Protein AF-A0A2U1RKJ4-F1 (afdb_monomer_lite)

pLDDT: mean 71.7, std 20.96, range [31.48, 95.88]

Radius of gyration: 38.03 Å; chains: 1; bounding box: 67×65×112 Å

Structure (mmCIF, N/CA/C/O backbone):
data_AF-A0A2U1RKJ4-F1
#
_entry.id   AF-A0A2U1RKJ4-F1
#
loop_
_atom_site.group_PDB
_atom_site.id
_atom_site.type_symbol
_atom_site.label_atom_id
_atom_site.label_alt_id
_atom_site.label_comp_id
_atom_site.label_asym_id
_atom_site.label_entity_id
_atom_site.label_seq_id
_atom_site.pdbx_PDB_ins_code
_atom_site.Cartn_x
_atom_site.Cartn_y
_atom_site.Cartn_z
_atom_site.occupancy
_atom_site.B_iso_or_equiv
_atom_site.auth_seq_id
_atom_site.auth_comp_id
_atom_site.auth_asym_id
_atom_site.auth_atom_id
_atom_site.pdbx_PDB_model_num
ATOM 1 N N . MET A 1 1 ? 23.157 59.232 -45.411 1.00 38.47 1 MET A N 1
ATOM 2 C CA . MET A 1 1 ? 24.231 58.424 -44.789 1.00 38.47 1 MET A CA 1
ATOM 3 C C . MET A 1 1 ? 23.703 57.019 -44.532 1.00 38.47 1 MET A C 1
ATOM 5 O O . MET A 1 1 ? 22.522 56.862 -44.267 1.00 38.47 1 MET A O 1
ATOM 9 N N . ILE A 1 2 ? 24.560 56.026 -44.758 1.00 41.41 2 ILE A N 1
ATOM 10 C CA . ILE A 1 2 ? 24.260 54.633 -45.122 1.00 41.41 2 ILE A CA 1
ATOM 11 C C . ILE A 1 2 ? 23.721 53.807 -43.943 1.00 41.41 2 ILE A C 1
ATOM 13 O O . ILE A 1 2 ? 24.362 53.761 -42.899 1.00 41.41 2 ILE A O 1
ATOM 17 N N . ALA A 1 3 ? 22.654 53.034 -44.163 1.00 39.47 3 ALA A N 1
ATOM 18 C CA . ALA A 1 3 ? 22.400 51.805 -43.410 1.00 39.47 3 ALA A CA 1
ATOM 19 C C . ALA A 1 3 ? 22.350 50.623 -44.389 1.00 39.47 3 ALA A C 1
ATOM 21 O O . ALA A 1 3 ? 21.507 50.553 -45.280 1.00 39.47 3 ALA A O 1
ATOM 22 N N . LYS A 1 4 ? 23.329 49.725 -44.251 1.00 48.44 4 LYS A N 1
ATOM 23 C CA . LYS A 1 4 ? 23.480 48.495 -45.031 1.00 48.44 4 LYS A CA 1
ATOM 24 C C . LYS A 1 4 ? 22.444 47.476 -44.558 1.00 48.44 4 LYS A C 1
ATOM 26 O O . LYS A 1 4 ? 22.516 47.045 -43.412 1.00 48.44 4 LYS A O 1
ATOM 31 N N . ILE A 1 5 ? 21.567 47.017 -45.447 1.00 46.31 5 ILE A N 1
ATOM 32 C CA . ILE A 1 5 ? 20.806 45.780 -45.242 1.00 46.31 5 ILE A CA 1
ATOM 33 C C . ILE A 1 5 ? 21.342 44.769 -46.253 1.00 46.31 5 ILE A C 1
ATOM 35 O O . ILE A 1 5 ? 21.143 44.904 -47.458 1.00 46.31 5 ILE A O 1
ATOM 39 N N . LYS A 1 6 ? 22.087 43.774 -45.764 1.00 44.78 6 LYS A N 1
ATOM 40 C CA . LYS A 1 6 ? 22.470 42.604 -46.557 1.00 44.78 6 LYS A CA 1
ATOM 41 C C . LYS A 1 6 ? 21.238 41.712 -46.699 1.00 44.78 6 LYS A C 1
ATOM 43 O O . LYS A 1 6 ? 20.969 40.897 -45.825 1.00 44.78 6 LYS A O 1
ATOM 48 N N . ILE A 1 7 ? 20.505 41.876 -47.794 1.00 46.94 7 ILE A N 1
ATOM 49 C CA . ILE A 1 7 ? 19.530 40.889 -48.259 1.00 46.94 7 ILE A CA 1
ATOM 50 C C . ILE A 1 7 ? 20.279 39.993 -49.240 1.00 46.94 7 ILE A C 1
ATOM 52 O O . ILE A 1 7 ? 20.480 40.353 -50.396 1.00 46.94 7 ILE A O 1
ATOM 56 N N . ALA A 1 8 ? 20.750 38.844 -48.767 1.00 38.31 8 ALA A N 1
ATOM 57 C CA . ALA A 1 8 ? 21.156 37.764 -49.655 1.00 38.31 8 ALA A CA 1
ATOM 58 C C . ALA A 1 8 ? 19.882 37.018 -50.088 1.00 38.31 8 ALA A C 1
ATOM 60 O O . ALA A 1 8 ? 19.481 36.046 -49.453 1.00 38.31 8 ALA A O 1
ATOM 61 N N . GLY A 1 9 ? 19.202 37.535 -51.119 1.00 40.28 9 GLY A N 1
ATOM 62 C CA . GLY A 1 9 ? 18.192 36.784 -51.878 1.00 40.28 9 GLY A CA 1
ATOM 63 C C . GLY A 1 9 ? 18.892 35.690 -52.691 1.00 40.28 9 GLY A C 1
ATOM 64 O O . GLY A 1 9 ? 19.972 35.929 -53.225 1.00 40.28 9 GLY A O 1
ATOM 65 N N . LEU A 1 10 ? 18.429 34.433 -52.627 1.00 36.62 10 LEU A N 1
ATOM 66 C CA . LEU A 1 10 ? 17.574 33.798 -53.656 1.00 36.62 10 LEU A CA 1
ATOM 67 C C . LEU A 1 10 ? 18.005 34.208 -55.076 1.00 36.62 10 LEU A C 1
ATOM 69 O O . LEU A 1 10 ? 17.948 35.384 -55.400 1.00 36.62 10 LEU A O 1
ATOM 73 N N . THR A 1 11 ? 18.446 33.361 -56.002 1.00 38.78 11 THR A N 1
ATOM 74 C CA . THR A 1 11 ? 18.125 31.974 -56.395 1.00 38.78 11 THR A CA 1
ATOM 75 C C . THR A 1 11 ? 19.155 31.640 -57.492 1.00 38.78 11 THR A C 1
ATOM 77 O O . THR A 1 11 ? 19.583 32.534 -58.217 1.00 38.78 11 THR A O 1
ATOM 80 N N . THR A 1 12 ? 19.648 30.422 -57.704 1.00 38.72 12 THR A N 1
ATOM 81 C CA . THR A 1 12 ? 19.038 29.403 -58.578 1.00 38.72 12 THR A CA 1
ATOM 82 C C . THR A 1 12 ? 20.099 28.305 -58.728 1.00 38.72 12 THR A C 1
ATOM 84 O O . THR A 1 12 ? 21.194 28.601 -59.200 1.00 38.72 12 THR A O 1
ATOM 87 N N . VAL A 1 13 ? 19.810 27.053 -58.376 1.00 41.09 13 VAL A N 1
ATOM 88 C CA . VAL A 1 13 ? 20.492 25.914 -59.011 1.00 41.09 13 VAL A CA 1
ATOM 89 C C . VAL A 1 13 ? 19.408 25.033 -59.595 1.00 41.09 13 VAL A C 1
ATOM 91 O O . VAL A 1 13 ? 18.458 24.644 -58.918 1.00 41.09 13 VAL A O 1
ATOM 94 N N . ALA A 1 14 ? 19.533 24.861 -60.903 1.00 43.06 14 ALA A N 1
ATOM 95 C CA . ALA A 1 14 ? 18.568 24.280 -61.801 1.00 43.06 14 ALA A CA 1
ATOM 96 C C . ALA A 1 14 ? 18.236 22.823 -61.458 1.00 43.06 14 ALA A C 1
ATOM 98 O O . ALA A 1 14 ? 19.103 22.008 -61.146 1.00 43.06 14 ALA A O 1
ATOM 99 N N . PHE A 1 15 ? 16.946 22.531 -61.604 1.00 37.72 15 PHE A N 1
ATOM 100 C CA . PHE A 1 15 ? 16.391 21.218 -61.891 1.00 37.72 15 PHE A CA 1
ATOM 101 C C . PHE A 1 15 ? 17.216 20.498 -62.969 1.00 37.72 15 PHE A C 1
ATOM 103 O O . PHE A 1 15 ? 17.341 20.997 -64.086 1.00 37.72 15 PHE A O 1
ATOM 110 N N . VAL A 1 16 ? 17.671 19.283 -62.674 1.00 41.78 16 VAL A N 1
ATOM 111 C CA . VAL A 1 16 ? 17.856 18.255 -63.700 1.00 41.78 16 VAL A CA 1
ATOM 112 C C . VAL A 1 16 ? 16.916 17.115 -63.341 1.00 41.78 16 VAL A C 1
ATOM 114 O O . VAL A 1 16 ? 17.120 16.394 -62.366 1.00 41.78 16 VAL A O 1
ATOM 117 N N . LEU A 1 17 ? 15.832 17.025 -64.116 1.00 41.62 17 LEU A N 1
ATOM 118 C CA . LEU A 1 17 ? 14.910 15.900 -64.125 1.00 41.62 17 LEU A CA 1
ATOM 119 C C . LEU A 1 17 ? 15.661 14.644 -64.582 1.00 41.62 17 LEU A C 1
ATOM 121 O O . LEU A 1 17 ? 15.980 14.499 -65.758 1.00 41.62 17 LEU A O 1
ATOM 125 N N . GLY A 1 18 ? 15.869 13.718 -63.654 1.00 32.41 18 GLY A N 1
ATOM 126 C CA . GLY A 1 18 ? 15.987 12.291 -63.927 1.00 32.41 18 GLY A CA 1
ATOM 127 C C . GLY A 1 18 ? 14.845 11.597 -63.194 1.00 32.41 18 GLY A C 1
ATOM 128 O O . GLY A 1 18 ? 14.731 11.716 -61.978 1.00 32.41 18 GLY A O 1
ATOM 129 N N . LEU A 1 19 ? 13.947 10.974 -63.955 1.00 42.22 19 LEU A N 1
ATOM 130 C CA . LEU A 1 19 ? 12.710 10.343 -63.504 1.00 42.22 19 LEU A CA 1
ATOM 131 C C . LEU A 1 19 ? 12.913 9.376 -62.325 1.00 42.22 19 LEU A C 1
ATOM 133 O O . LEU A 1 19 ? 13.759 8.489 -62.393 1.00 42.22 19 LEU A O 1
ATOM 137 N N . GLY A 1 20 ? 12.039 9.473 -61.317 1.00 33.97 20 GLY A N 1
ATOM 138 C CA . GLY A 1 20 ? 11.824 8.398 -60.344 1.00 33.97 20 GLY A CA 1
ATOM 139 C C . GLY A 1 20 ? 11.364 8.877 -58.967 1.00 33.97 20 GLY A C 1
ATOM 140 O O . GLY A 1 20 ? 12.185 9.094 -58.091 1.00 33.97 20 GLY A O 1
ATOM 141 N N . ALA A 1 21 ? 10.048 9.031 -58.792 1.00 38.97 21 ALA A N 1
ATOM 142 C CA . ALA A 1 21 ? 9.313 8.963 -57.520 1.00 38.97 21 ALA A CA 1
ATOM 143 C C . ALA A 1 21 ? 9.973 9.584 -56.264 1.00 38.97 21 ALA A C 1
ATOM 145 O O . ALA A 1 21 ? 10.485 8.886 -55.394 1.00 38.97 21 ALA A O 1
ATOM 146 N N . ASN A 1 22 ? 9.846 10.903 -56.105 1.00 40.66 22 ASN A N 1
ATOM 147 C CA . ASN A 1 22 ? 10.145 11.591 -54.848 1.00 40.66 22 ASN A CA 1
ATOM 148 C C . ASN A 1 22 ? 8.861 11.686 -54.000 1.00 40.66 22 ASN A C 1
ATOM 150 O O . ASN A 1 22 ? 8.218 12.732 -53.922 1.00 40.66 22 ASN A O 1
ATOM 154 N N . ALA A 1 23 ? 8.442 10.561 -53.416 1.00 39.56 23 ALA A N 1
ATOM 155 C CA . ALA A 1 23 ? 7.593 10.595 -52.233 1.00 39.56 23 ALA A CA 1
ATOM 156 C C . ALA A 1 23 ? 8.533 10.769 -51.043 1.00 39.56 23 ALA A C 1
ATOM 158 O O . ALA A 1 23 ? 9.446 9.968 -50.856 1.00 39.56 23 ALA A O 1
ATOM 159 N N . ALA A 1 24 ? 8.329 11.853 -50.298 1.00 40.88 24 ALA A N 1
ATOM 160 C CA . ALA A 1 24 ? 9.048 12.196 -49.086 1.00 40.88 24 ALA A CA 1
ATOM 161 C C . ALA A 1 24 ? 9.357 10.944 -48.258 1.00 40.88 24 ALA A C 1
ATOM 163 O O . ALA A 1 24 ? 8.460 10.372 -47.643 1.00 40.88 24 ALA A O 1
ATOM 164 N N . ASN A 1 25 ? 10.624 10.532 -48.253 1.00 41.94 25 ASN A N 1
ATOM 165 C CA . ASN A 1 25 ? 11.109 9.554 -47.302 1.00 41.94 25 ASN A CA 1
ATOM 166 C C . ASN A 1 25 ? 11.332 10.326 -45.996 1.00 41.94 25 ASN A C 1
ATOM 168 O O . ASN A 1 25 ? 12.254 11.144 -45.920 1.00 41.94 25 ASN A O 1
ATOM 172 N N . PRO A 1 26 ? 10.476 10.167 -44.977 1.00 46.53 26 PRO A N 1
ATOM 173 C CA . PRO A 1 26 ? 10.786 10.699 -43.662 1.00 46.53 26 PRO A CA 1
ATOM 174 C C . PRO A 1 26 ? 12.101 10.069 -43.164 1.00 46.53 26 PRO A C 1
ATOM 176 O O . PRO A 1 26 ? 12.446 8.959 -43.576 1.00 46.53 26 PRO A O 1
ATOM 179 N N . PRO A 1 27 ? 12.843 10.734 -42.262 1.00 47.59 27 PRO A N 1
ATOM 180 C CA . PRO A 1 27 ? 14.187 10.324 -41.826 1.00 47.59 27 PRO A CA 1
ATOM 181 C C . PRO A 1 27 ? 14.265 8.963 -41.096 1.00 47.59 27 PRO A C 1
ATOM 183 O O . PRO A 1 27 ? 15.284 8.646 -40.492 1.00 47.59 27 PRO A O 1
ATOM 186 N N . TRP A 1 28 ? 13.203 8.155 -41.129 1.00 49.44 28 TRP A N 1
ATOM 187 C CA . TRP A 1 28 ? 13.133 6.797 -40.600 1.00 49.44 28 TRP A CA 1
ATOM 188 C C . TRP A 1 28 ? 13.196 5.701 -41.673 1.00 49.44 28 TRP A C 1
ATOM 190 O O . TRP A 1 28 ? 13.077 4.531 -41.322 1.00 49.44 28 TRP A O 1
ATOM 200 N N . ALA A 1 29 ? 13.397 6.037 -42.952 1.00 35.56 29 ALA A N 1
ATOM 201 C CA . ALA A 1 29 ? 13.617 5.046 -44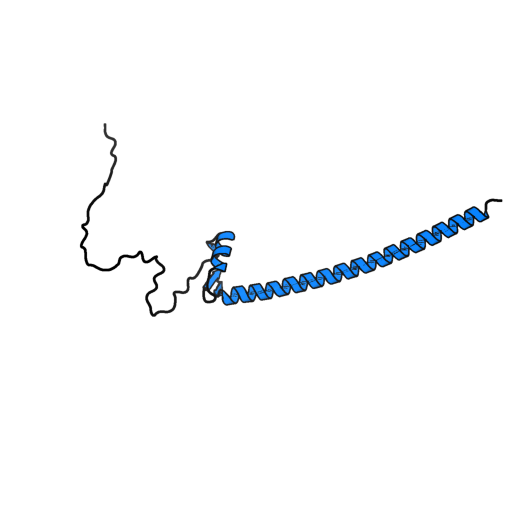.005 1.00 35.56 29 ALA A CA 1
ATOM 202 C C . ALA A 1 29 ? 14.980 4.351 -43.828 1.00 35.56 29 ALA A C 1
ATOM 204 O O . ALA A 1 29 ? 16.021 4.801 -44.302 1.00 35.56 29 ALA A O 1
ATOM 205 N N . VAL A 1 30 ? 14.942 3.267 -43.060 1.00 46.88 30 VAL A N 1
ATOM 206 C CA . VAL A 1 30 ? 16.031 2.337 -42.771 1.00 46.88 30 VAL A CA 1
ATOM 207 C C . VAL A 1 30 ? 16.443 1.598 -44.041 1.00 46.88 30 VAL A C 1
ATOM 209 O O . VAL A 1 30 ? 15.620 0.946 -44.680 1.00 46.88 30 VAL A O 1
ATOM 212 N N . ALA A 1 31 ? 17.732 1.673 -44.368 1.00 40.41 31 ALA A N 1
ATOM 213 C CA . ALA A 1 31 ? 18.376 0.723 -45.259 1.00 40.41 31 ALA A CA 1
ATOM 214 C C . ALA A 1 31 ? 18.259 -0.690 -44.662 1.00 40.41 31 ALA A C 1
ATOM 216 O O . ALA A 1 31 ? 18.514 -0.901 -43.473 1.00 40.41 31 ALA A O 1
ATOM 217 N N . GLU A 1 32 ? 17.844 -1.638 -45.497 1.00 43.31 32 GLU A N 1
ATOM 218 C CA . GLU A 1 32 ? 17.854 -3.065 -45.199 1.00 43.31 32 GLU A CA 1
ATOM 219 C C . GLU A 1 32 ? 19.267 -3.531 -44.816 1.00 43.31 32 GLU A C 1
ATOM 221 O O . GLU A 1 32 ? 20.251 -3.171 -45.459 1.00 43.31 32 GLU A O 1
ATOM 226 N N . GLY A 1 33 ? 19.356 -4.371 -43.781 1.00 37.91 33 GLY A N 1
ATOM 227 C CA . GLY A 1 33 ? 20.563 -5.145 -43.480 1.00 37.91 33 GLY A CA 1
ATOM 228 C C . GLY A 1 33 ? 21.598 -4.438 -42.604 1.00 37.91 33 GLY A C 1
ATOM 229 O O . GLY A 1 33 ? 22.676 -4.076 -43.058 1.00 37.91 33 GLY A O 1
ATOM 230 N N . GLY A 1 34 ? 21.320 -4.322 -41.306 1.00 31.48 34 GLY A N 1
ATOM 231 C CA . GLY A 1 34 ? 22.332 -3.934 -40.325 1.00 31.48 34 GLY A CA 1
ATOM 232 C C . GLY A 1 34 ? 21.696 -3.497 -39.019 1.00 31.48 34 GLY A C 1
ATOM 233 O O . GLY A 1 34 ? 21.118 -2.422 -38.961 1.00 31.48 34 GLY A O 1
ATOM 234 N N . VAL A 1 35 ? 21.76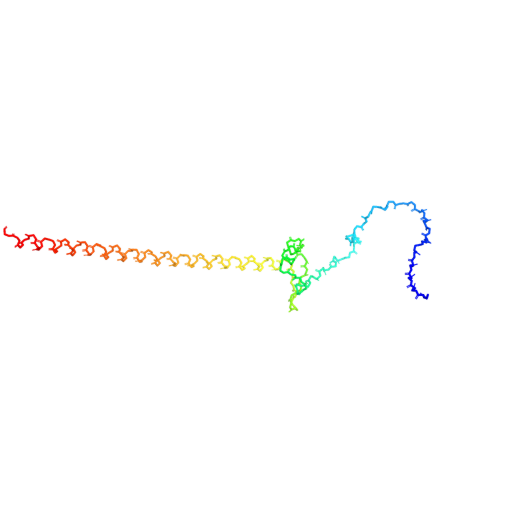1 -4.374 -38.012 1.00 38.50 35 VAL A N 1
ATOM 235 C CA . VAL A 1 35 ? 21.507 -4.153 -36.575 1.00 38.50 35 VAL A CA 1
ATOM 236 C C . VAL A 1 35 ? 20.913 -2.774 -36.269 1.00 38.50 35 VAL A C 1
ATOM 238 O O . VAL A 1 35 ? 21.651 -1.793 -36.195 1.00 38.50 35 VAL A O 1
ATOM 241 N N . ALA A 1 36 ? 19.582 -2.712 -36.122 1.00 41.47 36 ALA A N 1
ATOM 242 C CA . ALA A 1 36 ? 18.843 -1.491 -35.812 1.00 41.47 36 ALA A CA 1
ATOM 243 C C . ALA A 1 36 ? 19.615 -0.681 -34.769 1.00 41.47 36 ALA A C 1
ATOM 245 O O . ALA A 1 36 ? 19.777 -1.142 -33.636 1.00 41.47 36 ALA A O 1
ATOM 246 N N . ALA A 1 37 ? 20.150 0.470 -35.190 1.00 42.56 37 ALA A N 1
ATOM 247 C CA . ALA A 1 37 ? 20.952 1.339 -34.349 1.00 42.56 37 ALA A CA 1
ATOM 248 C C . ALA A 1 37 ? 20.212 1.509 -33.025 1.00 42.56 37 ALA A C 1
ATOM 250 O O . ALA A 1 37 ? 19.104 2.049 -33.005 1.00 42.56 37 ALA A O 1
ATOM 251 N N . ALA A 1 38 ? 20.782 0.963 -31.947 1.00 51.09 38 ALA A N 1
ATOM 252 C CA . ALA A 1 38 ? 20.201 1.050 -30.622 1.00 51.09 38 ALA A CA 1
ATOM 253 C C . ALA A 1 38 ? 20.001 2.538 -30.334 1.00 51.09 38 ALA A C 1
ATOM 255 O O . ALA A 1 38 ? 20.967 3.267 -30.114 1.00 51.09 38 ALA A O 1
ATOM 256 N N . GLN A 1 39 ? 18.759 3.014 -30.436 1.00 58.38 39 GLN A N 1
ATOM 257 C CA . GLN A 1 39 ? 18.429 4.400 -30.145 1.00 58.38 39 GLN A CA 1
ATOM 258 C C . GLN A 1 39 ? 18.599 4.567 -28.640 1.00 58.38 39 GLN A C 1
ATOM 260 O O . GLN A 1 39 ? 17.681 4.290 -27.874 1.00 58.38 39 GLN A O 1
ATOM 265 N N . VAL A 1 40 ? 19.810 4.942 -28.220 1.00 62.12 40 VAL A N 1
ATOM 266 C CA . VAL A 1 40 ? 20.131 5.183 -26.817 1.00 62.12 40 VAL A CA 1
ATOM 267 C C . VAL A 1 40 ? 19.457 6.485 -26.414 1.00 62.12 40 VAL A C 1
ATOM 269 O O . VAL A 1 40 ? 19.962 7.579 -26.671 1.00 62.12 40 VAL A O 1
ATOM 272 N N . LEU A 1 41 ? 18.282 6.367 -25.801 1.00 68.19 41 LEU A N 1
ATOM 273 C CA . LEU A 1 41 ? 17.565 7.517 -25.271 1.00 68.19 41 LEU A CA 1
ATOM 274 C C . LEU A 1 41 ? 18.226 7.933 -23.948 1.00 68.19 41 LEU A C 1
ATOM 276 O O . LEU A 1 41 ? 18.239 7.157 -22.991 1.00 68.19 41 LEU A O 1
ATOM 280 N N . LYS A 1 42 ? 18.774 9.154 -23.883 1.00 71.94 42 LYS A N 1
ATOM 281 C CA . LYS A 1 42 ? 19.324 9.724 -22.643 1.00 71.94 42 LYS A CA 1
ATOM 282 C C . LYS A 1 42 ? 18.193 10.308 -21.806 1.00 71.94 42 LYS A C 1
ATOM 284 O O . LYS A 1 42 ? 17.688 11.391 -22.103 1.00 71.94 42 LYS A O 1
ATOM 289 N N . ALA A 1 43 ? 17.804 9.596 -20.752 1.00 65.00 43 ALA A N 1
ATOM 290 C CA . ALA A 1 43 ? 16.680 9.984 -19.902 1.00 65.00 43 ALA A CA 1
ATOM 291 C C . ALA A 1 43 ? 16.876 11.357 -19.230 1.00 65.00 43 ALA A C 1
ATOM 293 O O 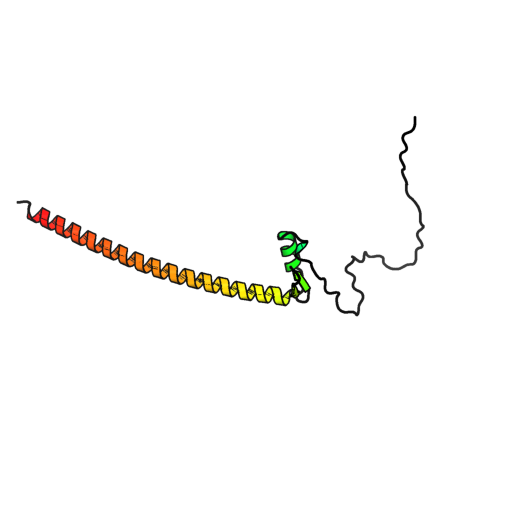. ALA A 1 43 ? 15.904 12.074 -19.000 1.00 65.00 43 ALA A O 1
ATOM 294 N N . ASP A 1 44 ? 18.129 11.749 -18.980 1.00 67.25 44 ASP A N 1
ATOM 295 C CA . ASP A 1 44 ? 18.493 12.989 -18.284 1.00 67.25 44 ASP A CA 1
ATOM 296 C C . ASP A 1 44 ? 18.221 14.273 -19.098 1.00 67.25 44 ASP A C 1
ATOM 298 O O . ASP A 1 44 ? 18.254 15.370 -18.546 1.00 67.25 44 ASP A O 1
ATOM 302 N N . GLN A 1 45 ? 17.924 14.162 -20.399 1.00 67.88 45 GLN A N 1
ATOM 303 C CA . GLN A 1 45 ? 17.683 15.312 -21.287 1.00 67.88 45 GLN A CA 1
ATOM 304 C C . GLN A 1 45 ? 16.194 15.615 -21.524 1.00 67.88 45 GLN A C 1
ATOM 306 O O . GLN A 1 45 ? 15.860 16.585 -22.202 1.00 67.88 45 GLN A O 1
ATOM 311 N N . LEU A 1 46 ? 15.287 14.794 -20.987 1.00 70.06 46 LEU A N 1
ATOM 312 C CA . LEU A 1 46 ? 13.856 14.858 -21.282 1.00 70.06 46 LEU A CA 1
ATOM 313 C C . LEU A 1 46 ? 13.043 15.242 -20.047 1.00 70.06 46 LEU A C 1
ATOM 315 O O . LEU A 1 46 ? 13.283 14.774 -18.935 1.00 70.06 46 LEU A O 1
ATOM 319 N N . THR A 1 47 ? 12.001 16.054 -20.243 1.00 74.62 47 THR A N 1
ATOM 320 C CA . THR A 1 47 ? 11.031 16.305 -19.167 1.00 74.62 47 THR A CA 1
ATOM 321 C C . THR A 1 47 ? 10.249 15.026 -18.849 1.00 74.62 47 THR A C 1
ATOM 323 O O . THR A 1 47 ? 9.983 14.210 -19.733 1.00 74.62 47 THR A O 1
ATOM 326 N N . LYS A 1 48 ? 9.799 14.855 -17.595 1.00 74.81 48 LYS A N 1
ATOM 327 C CA . LYS A 1 48 ? 9.064 13.647 -17.153 1.00 74.81 48 LYS A CA 1
ATOM 328 C C . LYS A 1 48 ? 7.882 13.284 -18.067 1.00 74.81 48 LYS A C 1
ATOM 330 O O . LYS A 1 48 ? 7.657 12.107 -18.340 1.00 74.81 48 LYS A O 1
ATOM 335 N N . ARG A 1 49 ? 7.139 14.284 -18.565 1.00 74.12 49 ARG A N 1
ATOM 336 C CA . ARG A 1 49 ? 6.027 14.065 -19.509 1.00 74.12 49 ARG A CA 1
ATOM 337 C C . ARG A 1 49 ? 6.518 13.543 -20.859 1.00 74.12 49 ARG A C 1
ATOM 339 O O . ARG A 1 49 ? 5.981 12.544 -21.333 1.00 74.12 49 ARG A O 1
ATOM 346 N N . GLN A 1 50 ? 7.539 14.167 -21.444 1.00 71.06 50 GLN A N 1
ATOM 347 C CA . GLN A 1 50 ? 8.098 13.752 -22.737 1.00 71.06 50 GLN A CA 1
ATOM 348 C C . GLN A 1 50 ? 8.692 12.345 -22.660 1.00 71.06 50 GLN A C 1
ATOM 350 O O . GLN A 1 50 ? 8.377 11.503 -23.499 1.00 71.06 50 GLN A O 1
ATOM 355 N N . LEU A 1 51 ? 9.439 12.063 -21.589 1.00 75.94 51 LEU A N 1
ATOM 356 C CA . LEU A 1 51 ? 9.987 10.741 -21.311 1.00 75.94 51 LEU A CA 1
ATOM 357 C C . LEU A 1 51 ? 8.869 9.691 -21.250 1.00 75.94 51 LEU A C 1
ATOM 359 O O . LEU A 1 51 ? 8.927 8.689 -21.949 1.00 75.94 51 LEU A O 1
ATOM 363 N N . SER A 1 52 ? 7.794 9.940 -20.493 1.00 73.44 52 SER A N 1
ATOM 364 C CA . SER A 1 52 ? 6.682 8.984 -20.382 1.00 73.44 52 SER A CA 1
ATOM 365 C C . SER A 1 52 ? 5.953 8.716 -21.706 1.00 73.44 52 SER A C 1
ATOM 367 O O . SER A 1 52 ? 5.495 7.599 -21.937 1.00 73.44 52 SER A O 1
ATOM 369 N N . GLN A 1 53 ? 5.839 9.717 -22.585 1.00 77.50 53 GLN A N 1
ATOM 370 C CA . GLN A 1 53 ? 5.205 9.551 -23.894 1.00 77.50 53 GLN A CA 1
ATOM 371 C C . GLN A 1 53 ? 6.097 8.779 -24.868 1.00 77.50 53 GLN A C 1
ATOM 373 O O . GLN A 1 53 ? 5.594 7.937 -25.609 1.00 77.50 53 GLN A O 1
ATOM 378 N N . GLN A 1 54 ? 7.405 9.040 -24.850 1.00 73.94 54 GLN A N 1
ATOM 379 C CA . GLN A 1 54 ? 8.369 8.333 -25.689 1.00 73.94 54 GLN A CA 1
ATOM 380 C C . GLN A 1 54 ? 8.560 6.888 -25.224 1.00 73.94 54 GLN A C 1
ATOM 382 O O . GLN A 1 54 ? 8.463 5.978 -26.039 1.00 73.94 54 GLN A O 1
ATOM 387 N N . LEU A 1 55 ? 8.696 6.655 -23.916 1.00 76.31 55 LEU A N 1
ATOM 388 C CA . LEU A 1 55 ? 8.818 5.319 -23.322 1.00 76.31 55 LEU A CA 1
ATOM 389 C C . LEU A 1 55 ? 7.683 4.374 -23.727 1.00 76.31 55 LEU A C 1
ATOM 391 O O . LEU A 1 55 ? 7.923 3.206 -24.013 1.00 76.31 55 LEU A O 1
ATOM 395 N N . LYS A 1 56 ? 6.444 4.876 -23.795 1.00 74.88 56 LYS A N 1
ATOM 396 C CA . LYS A 1 56 ? 5.278 4.076 -24.209 1.00 74.88 56 LYS A CA 1
ATOM 397 C C . LYS A 1 56 ? 5.333 3.621 -25.668 1.00 74.88 56 LYS A C 1
ATOM 399 O O . LYS A 1 56 ? 4.653 2.665 -26.018 1.00 74.88 56 LYS A O 1
ATOM 404 N N . ARG A 1 57 ? 6.088 4.324 -26.514 1.00 78.75 57 ARG A N 1
ATOM 405 C CA . ARG A 1 57 ? 6.180 4.076 -27.960 1.00 78.75 57 ARG A CA 1
ATOM 406 C C . ARG A 1 57 ? 7.427 3.284 -28.351 1.00 78.75 57 ARG A C 1
ATOM 408 O O . ARG A 1 57 ? 7.511 2.839 -29.488 1.00 78.75 57 ARG A O 1
ATOM 415 N N . LEU A 1 58 ? 8.389 3.129 -27.440 1.00 79.50 58 LEU A N 1
ATOM 416 C CA . LEU A 1 58 ? 9.638 2.431 -27.725 1.00 79.50 58 LEU A CA 1
ATOM 417 C C . LEU A 1 58 ? 9.437 0.908 -27.750 1.00 79.50 58 LEU A C 1
ATOM 419 O O . LEU A 1 58 ? 8.751 0.378 -26.869 1.00 79.50 58 LEU A O 1
ATOM 423 N N . PRO A 1 59 ? 10.047 0.199 -28.716 1.00 78.81 59 PRO A N 1
ATOM 424 C CA . PRO A 1 59 ? 10.047 -1.258 -28.752 1.00 78.81 59 PRO A CA 1
ATOM 425 C C . PRO A 1 59 ? 10.888 -1.840 -27.608 1.00 78.81 59 PRO A C 1
ATOM 427 O O . PRO A 1 59 ? 11.740 -1.164 -27.035 1.00 78.81 59 PRO A O 1
A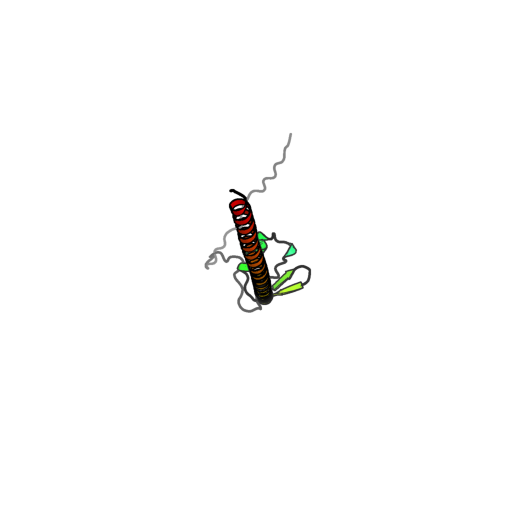TOM 430 N N . ASP A 1 60 ? 10.654 -3.107 -27.273 1.00 79.75 60 ASP A N 1
ATOM 431 C CA . ASP A 1 60 ? 11.253 -3.767 -26.104 1.00 79.75 60 ASP A CA 1
ATOM 432 C C . ASP A 1 60 ? 12.785 -3.905 -26.178 1.00 79.75 60 ASP A C 1
ATOM 434 O O . ASP A 1 60 ? 13.455 -3.917 -25.147 1.00 79.75 60 ASP A O 1
ATOM 438 N N . ASN A 1 61 ? 13.351 -3.922 -27.387 1.00 79.19 61 ASN A N 1
ATOM 439 C CA . ASN A 1 61 ? 14.794 -3.939 -27.634 1.00 79.19 61 ASN A CA 1
ATOM 440 C C . ASN A 1 61 ? 15.461 -2.551 -27.555 1.00 79.19 61 ASN A C 1
ATOM 442 O O . ASN A 1 61 ? 16.684 -2.463 -27.668 1.00 79.19 61 ASN A O 1
ATOM 446 N N . ALA A 1 62 ? 14.698 -1.465 -27.384 1.00 79.44 62 ALA A N 1
ATOM 447 C CA . ALA A 1 62 ? 15.267 -0.128 -27.252 1.00 79.44 62 ALA A CA 1
ATOM 448 C C . ALA A 1 62 ? 16.070 -0.011 -25.952 1.00 79.44 62 ALA A C 1
ATOM 450 O O . ALA A 1 62 ? 15.594 -0.403 -24.887 1.00 79.44 62 ALA A O 1
ATOM 451 N N . VAL A 1 63 ? 17.274 0.555 -26.036 1.00 82.25 63 VAL A N 1
ATOM 452 C CA . VAL A 1 63 ? 18.169 0.741 -24.889 1.00 82.25 63 VAL A CA 1
ATOM 453 C C . VAL A 1 63 ? 18.014 2.155 -24.352 1.00 82.25 63 VAL A C 1
ATOM 455 O O . VAL A 1 63 ? 18.082 3.131 -25.093 1.00 82.25 63 VAL A O 1
ATOM 458 N N . ILE A 1 64 ? 17.835 2.275 -23.045 1.00 82.06 64 ILE A N 1
ATOM 459 C CA . ILE A 1 64 ? 17.700 3.546 -22.347 1.00 82.06 64 ILE A CA 1
ATOM 460 C C . ILE A 1 64 ? 18.854 3.691 -21.384 1.00 82.06 64 ILE A C 1
ATOM 462 O O . ILE A 1 64 ? 19.147 2.787 -20.601 1.00 82.06 64 ILE A O 1
ATOM 466 N N . GLU A 1 65 ? 19.499 4.849 -21.451 1.00 79.75 65 GLU A N 1
ATOM 467 C CA . GLU A 1 65 ? 20.572 5.210 -20.544 1.00 79.75 65 GLU A CA 1
ATOM 468 C C . GLU A 1 65 ? 20.068 6.258 -19.554 1.00 79.75 65 GLU A C 1
ATOM 470 O O . GLU A 1 65 ? 19.554 7.315 -19.931 1.00 79.75 65 GLU A O 1
ATOM 475 N N . SER A 1 66 ? 20.216 5.953 -18.270 1.00 78.56 66 SER A N 1
ATOM 476 C CA . SER A 1 66 ? 19.878 6.851 -17.173 1.00 78.56 66 SER A CA 1
ATOM 477 C C . SER A 1 66 ? 20.990 6.780 -16.138 1.00 78.56 66 SER A C 1
ATOM 479 O O . SER A 1 66 ? 21.258 5.702 -15.611 1.00 78.56 66 SER A O 1
ATOM 481 N N . LYS A 1 67 ? 21.625 7.915 -15.815 1.00 78.31 67 LYS A N 1
ATOM 482 C CA . LYS A 1 67 ? 22.683 7.990 -14.787 1.00 78.31 67 LYS A CA 1
ATOM 483 C C . LYS A 1 67 ? 23.820 6.967 -14.973 1.00 78.31 67 LYS A C 1
ATOM 485 O O . LYS A 1 67 ? 24.292 6.376 -14.007 1.00 78.31 67 LYS A O 1
ATOM 490 N N . GLY A 1 68 ? 24.234 6.735 -16.219 1.00 78.94 68 GLY A N 1
ATOM 491 C CA . GLY A 1 68 ? 25.317 5.803 -16.558 1.00 78.94 68 GLY A CA 1
ATOM 492 C C . GLY A 1 68 ? 24.930 4.320 -16.557 1.00 78.94 68 GLY A C 1
ATOM 493 O O . GLY A 1 68 ? 25.775 3.479 -16.849 1.00 78.94 68 GLY A O 1
ATOM 494 N N . GLN A 1 69 ? 23.668 3.979 -16.280 1.00 81.75 69 GLN A N 1
ATOM 495 C CA . GLN A 1 69 ? 23.157 2.616 -16.403 1.00 81.75 69 GLN A CA 1
ATOM 496 C C . GLN A 1 69 ? 22.354 2.466 -17.695 1.00 81.75 69 GLN A C 1
ATOM 498 O O . GLN A 1 69 ? 21.472 3.279 -17.980 1.00 81.75 69 GLN A O 1
ATOM 503 N N . ARG A 1 70 ? 22.647 1.410 -18.462 1.00 83.12 70 ARG A N 1
ATOM 504 C CA . ARG A 1 70 ? 21.923 1.043 -19.683 1.00 83.12 70 ARG A CA 1
ATOM 505 C C . ARG A 1 70 ? 21.008 -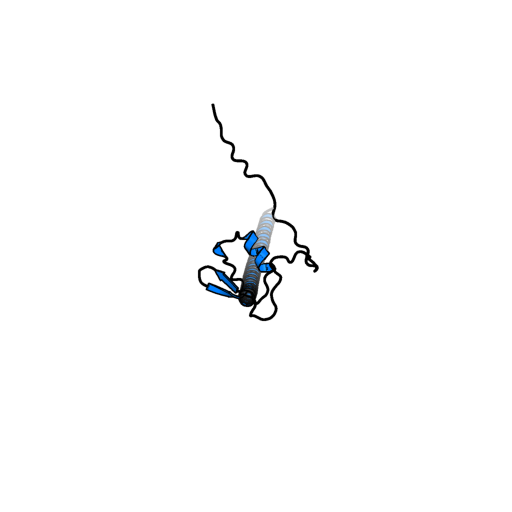0.133 -19.407 1.00 83.12 70 ARG A C 1
ATOM 507 O O . ARG A 1 70 ? 21.458 -1.140 -18.872 1.00 83.12 70 ARG A O 1
ATOM 514 N N . MET A 1 71 ? 19.744 0.007 -19.776 1.00 84.19 71 MET A N 1
ATOM 515 C CA . MET A 1 71 ? 18.749 -1.056 -19.672 1.00 84.19 71 MET A CA 1
ATOM 516 C C . MET A 1 71 ? 17.870 -1.057 -20.909 1.00 84.19 71 MET A C 1
ATOM 518 O O . MET A 1 71 ? 17.588 -0.007 -21.483 1.00 84.19 71 MET A O 1
ATOM 522 N N . THR A 1 72 ? 17.417 -2.231 -21.315 1.00 86.44 72 THR A N 1
ATOM 523 C CA . THR A 1 72 ? 16.420 -2.361 -22.373 1.00 86.44 72 THR A CA 1
ATOM 524 C C . THR A 1 72 ? 15.032 -1.985 -21.863 1.00 86.44 72 THR A C 1
ATOM 526 O O . THR A 1 72 ? 14.721 -2.083 -20.672 1.00 86.44 72 THR A O 1
ATOM 529 N N . MET A 1 73 ? 14.153 -1.581 -22.773 1.00 84.69 73 MET A N 1
ATOM 530 C CA . MET A 1 73 ? 12.751 -1.334 -22.454 1.00 84.69 73 MET A CA 1
ATOM 531 C C . MET A 1 73 ? 12.047 -2.577 -21.909 1.00 84.69 73 MET A C 1
ATOM 533 O O . MET A 1 73 ? 11.221 -2.437 -21.006 1.00 84.69 73 MET A O 1
ATOM 537 N N . ALA A 1 74 ? 12.405 -3.772 -22.389 1.00 81.25 74 ALA A N 1
ATOM 538 C CA . ALA A 1 74 ? 11.925 -5.038 -21.842 1.00 81.25 74 ALA A CA 1
ATOM 539 C C . ALA A 1 74 ? 12.239 -5.160 -20.343 1.00 81.25 74 ALA A C 1
ATOM 541 O O . ALA A 1 74 ? 11.346 -5.399 -19.529 1.00 81.25 74 ALA A O 1
ATOM 542 N N . GLU A 1 75 ? 13.498 -4.925 -19.966 1.00 85.25 75 GLU A N 1
ATOM 543 C CA . GLU A 1 75 ? 13.952 -4.991 -18.574 1.00 85.25 75 GLU A CA 1
ATOM 544 C C . GLU A 1 75 ? 13.285 -3.915 -17.716 1.00 85.25 75 GLU A C 1
ATOM 546 O O . GLU A 1 75 ? 12.847 -4.196 -16.600 1.00 85.25 75 GLU A O 1
ATOM 551 N N . ILE A 1 76 ? 13.142 -2.694 -18.241 1.00 85.62 76 ILE A N 1
ATOM 552 C CA . ILE A 1 76 ? 12.467 -1.591 -17.545 1.00 85.62 76 ILE A CA 1
ATOM 553 C C . ILE A 1 76 ? 10.998 -1.937 -17.276 1.00 85.62 76 ILE A C 1
ATOM 555 O O . ILE A 1 76 ? 10.510 -1.720 -16.164 1.00 85.62 76 ILE A O 1
ATOM 559 N N . ARG A 1 77 ? 10.283 -2.492 -18.263 1.00 85.25 77 ARG A N 1
ATOM 560 C CA . ARG A 1 77 ? 8.885 -2.921 -18.101 1.00 85.25 77 ARG A CA 1
ATOM 561 C C . ARG A 1 77 ? 8.764 -4.080 -17.119 1.00 85.25 77 ARG A C 1
ATOM 563 O O . ARG A 1 77 ? 7.884 -4.036 -16.262 1.00 85.25 77 ARG A O 1
ATOM 570 N N . ALA A 1 78 ? 9.653 -5.069 -17.195 1.00 86.12 78 ALA A N 1
ATOM 571 C CA . ALA A 1 78 ? 9.675 -6.198 -16.269 1.00 86.12 78 ALA A CA 1
ATOM 572 C C . ALA A 1 78 ? 9.902 -5.733 -14.819 1.00 86.12 78 ALA A C 1
ATOM 574 O O . ALA A 1 78 ? 9.144 -6.100 -13.921 1.00 86.12 78 ALA A O 1
ATOM 575 N N . LEU A 1 79 ? 10.872 -4.841 -14.596 1.00 86.00 79 LEU A N 1
ATOM 576 C CA . LEU A 1 79 ? 11.124 -4.222 -13.290 1.00 86.00 79 LEU A CA 1
ATOM 577 C C . LEU A 1 79 ? 9.938 -3.393 -12.795 1.00 86.00 79 LEU A C 1
ATOM 579 O O . LEU A 1 79 ? 9.596 -3.453 -11.613 1.00 86.00 79 LEU A O 1
ATOM 583 N N . ALA A 1 80 ? 9.305 -2.616 -13.674 1.00 85.31 80 ALA A N 1
ATOM 584 C CA . ALA A 1 80 ? 8.126 -1.834 -13.325 1.00 85.31 80 ALA A CA 1
ATOM 585 C C . ALA A 1 80 ? 6.945 -2.736 -12.937 1.00 85.31 80 ALA A C 1
ATOM 587 O O . ALA A 1 80 ? 6.277 -2.461 -11.941 1.00 85.31 80 ALA A O 1
ATOM 588 N N . ALA A 1 81 ? 6.722 -3.830 -13.669 1.00 85.38 81 ALA A N 1
ATOM 589 C CA . ALA A 1 81 ? 5.688 -4.814 -13.364 1.00 85.38 81 ALA A CA 1
ATOM 590 C C . ALA A 1 81 ? 5.950 -5.504 -12.017 1.00 85.38 81 ALA A C 1
ATOM 592 O O . ALA A 1 81 ? 5.058 -5.556 -11.171 1.00 85.38 81 ALA A O 1
ATOM 593 N N . GLN A 1 82 ? 7.187 -5.948 -11.774 1.00 89.06 82 GLN A N 1
ATOM 594 C CA . GLN A 1 82 ? 7.581 -6.579 -10.513 1.00 89.06 82 GLN A CA 1
ATOM 595 C C . GLN A 1 82 ? 7.400 -5.628 -9.322 1.00 89.06 82 GLN A C 1
ATOM 597 O O . GLN A 1 82 ? 6.803 -5.996 -8.309 1.00 89.06 82 GLN A O 1
ATOM 602 N N . LYS A 1 83 ? 7.862 -4.376 -9.442 1.00 86.25 83 LYS A N 1
ATOM 603 C CA . LYS A 1 83 ? 7.644 -3.356 -8.405 1.00 86.25 83 LYS A CA 1
ATOM 604 C C . LYS A 1 83 ? 6.159 -3.060 -8.217 1.00 86.25 83 LYS A C 1
ATOM 606 O O . LYS A 1 83 ? 5.710 -2.938 -7.082 1.00 86.25 83 LYS A O 1
ATOM 611 N N . GLY A 1 84 ? 5.389 -2.991 -9.302 1.00 82.62 84 GLY A N 1
ATOM 612 C CA . GLY A 1 84 ? 3.938 -2.815 -9.263 1.00 82.62 84 GLY A CA 1
ATOM 613 C C . GLY A 1 84 ? 3.248 -3.892 -8.426 1.00 82.62 84 GLY A C 1
ATOM 614 O O . GLY A 1 84 ? 2.485 -3.561 -7.519 1.00 82.62 84 GLY A O 1
ATOM 615 N N . GLN A 1 85 ? 3.587 -5.163 -8.650 1.00 85.38 85 GLN A N 1
ATOM 616 C CA . GLN A 1 85 ? 3.071 -6.286 -7.862 1.00 85.38 85 GLN A CA 1
ATOM 617 C C . GLN A 1 85 ? 3.476 -6.191 -6.385 1.00 85.38 85 GLN A C 1
ATOM 619 O O . GLN A 1 85 ? 2.640 -6.379 -5.504 1.00 85.38 85 GLN A O 1
ATOM 624 N N . GLN A 1 86 ? 4.728 -5.827 -6.087 1.00 86.62 86 GLN A N 1
ATOM 625 C CA . GLN A 1 86 ? 5.176 -5.632 -4.703 1.00 86.62 86 GLN A CA 1
ATOM 626 C C . GLN A 1 86 ? 4.419 -4.501 -3.996 1.00 86.62 86 GLN A C 1
ATOM 628 O O . GLN A 1 86 ? 4.063 -4.633 -2.825 1.00 86.62 86 GLN A O 1
ATOM 633 N N . HIS A 1 87 ? 4.160 -3.387 -4.685 1.00 85.69 87 HIS A N 1
ATOM 634 C CA . HIS A 1 87 ? 3.378 -2.282 -4.130 1.00 85.69 87 HIS A CA 1
ATOM 635 C C . HIS A 1 87 ? 1.924 -2.687 -3.879 1.00 85.69 87 HIS A C 1
ATOM 637 O O . HIS A 1 87 ? 1.386 -2.360 -2.823 1.00 85.69 87 HIS A O 1
ATOM 643 N N . GLN A 1 88 ? 1.313 -3.437 -4.798 1.00 84.00 88 GLN A N 1
ATOM 644 C CA . GLN A 1 88 ? -0.035 -3.977 -4.613 1.00 84.00 88 GLN A CA 1
ATOM 645 C C . GLN A 1 88 ? -0.100 -4.939 -3.424 1.00 84.00 88 GLN A C 1
ATOM 647 O O . GLN A 1 88 ? -0.978 -4.791 -2.577 1.00 84.00 88 GLN A O 1
ATOM 652 N N . ALA A 1 89 ? 0.858 -5.859 -3.305 1.00 86.94 89 ALA A N 1
ATOM 653 C CA . ALA A 1 89 ? 0.929 -6.791 -2.184 1.00 86.94 89 ALA A CA 1
ATOM 654 C C . ALA A 1 89 ? 1.077 -6.058 -0.839 1.00 86.94 89 ALA A C 1
ATOM 656 O O . ALA A 1 89 ? 0.366 -6.358 0.118 1.00 86.94 89 ALA A O 1
ATOM 657 N N . LYS A 1 90 ? 1.945 -5.038 -0.770 1.00 88.81 90 LYS A N 1
ATOM 658 C CA . LYS A 1 90 ? 2.094 -4.199 0.431 1.00 88.81 90 LYS A CA 1
ATOM 659 C C . LYS A 1 90 ? 0.815 -3.433 0.764 1.00 88.81 90 LYS A C 1
ATOM 661 O O . LYS A 1 90 ? 0.449 -3.357 1.932 1.00 88.81 90 LYS A O 1
ATOM 666 N N . ALA A 1 91 ? 0.134 -2.884 -0.241 1.00 85.25 91 ALA A N 1
ATOM 667 C CA . ALA A 1 91 ? -1.125 -2.174 -0.040 1.00 85.25 91 ALA A CA 1
ATOM 668 C C . ALA A 1 91 ? -2.225 -3.108 0.486 1.00 85.25 91 ALA A C 1
ATOM 670 O O . ALA A 1 91 ? -2.922 -2.752 1.430 1.00 85.25 91 ALA A O 1
ATOM 671 N N . GLN A 1 92 ? -2.340 -4.321 -0.063 1.00 88.12 92 GLN A N 1
ATOM 672 C CA . GLN A 1 92 ? -3.287 -5.329 0.422 1.00 88.12 92 GLN A CA 1
ATOM 673 C C . GLN A 1 92 ? -2.980 -5.766 1.858 1.00 88.12 92 GLN A C 1
ATOM 675 O O . GLN A 1 92 ? -3.895 -5.859 2.672 1.00 88.12 92 GLN A O 1
ATOM 680 N N . ALA A 1 93 ? -1.705 -5.978 2.194 1.00 86.38 93 ALA A N 1
ATOM 681 C CA . ALA A 1 93 ? -1.294 -6.309 3.558 1.00 86.38 93 ALA A CA 1
ATOM 682 C C . ALA A 1 93 ? -1.583 -5.170 4.554 1.00 86.38 93 ALA A C 1
ATOM 684 O O . ALA A 1 93 ? -2.026 -5.420 5.671 1.00 86.38 93 ALA A O 1
ATOM 685 N N . ALA A 1 94 ? -1.375 -3.912 4.158 1.00 87.50 94 ALA A N 1
ATOM 686 C CA . ALA A 1 94 ? -1.731 -2.766 4.992 1.00 87.50 94 ALA A CA 1
ATOM 687 C C . ALA A 1 94 ? -3.254 -2.649 5.182 1.00 87.50 94 ALA A C 1
ATOM 689 O O . ALA A 1 94 ? -3.720 -2.362 6.285 1.00 87.50 94 ALA A O 1
ATOM 690 N N . LEU A 1 95 ? -4.034 -2.915 4.128 1.00 88.75 95 LEU A N 1
ATOM 691 C CA . LEU A 1 95 ? -5.495 -2.908 4.183 1.00 88.75 95 LEU A CA 1
ATOM 692 C C . LEU A 1 95 ? -6.029 -3.982 5.143 1.00 88.75 95 LEU A C 1
ATOM 694 O O . LEU A 1 95 ? -6.895 -3.692 5.965 1.00 88.75 95 LEU A O 1
ATOM 698 N N . SER A 1 96 ? -5.501 -5.208 5.079 1.00 88.25 96 SER A N 1
ATOM 699 C CA . SER A 1 96 ? -5.943 -6.294 5.960 1.00 88.25 96 SER A CA 1
ATOM 700 C C . SER A 1 96 ? -5.633 -6.005 7.431 1.00 88.25 96 SER A C 1
ATOM 702 O O . SER A 1 96 ? -6.483 -6.232 8.291 1.00 88.25 96 SER A O 1
ATOM 704 N N . GLN A 1 97 ? -4.464 -5.426 7.724 1.00 88.56 97 GLN A N 1
ATOM 705 C CA . GLN A 1 97 ? -4.108 -4.989 9.076 1.00 88.56 97 GLN A CA 1
ATOM 706 C C . GLN A 1 97 ? -5.020 -3.865 9.584 1.00 88.56 97 GLN A C 1
ATOM 708 O O . GLN A 1 97 ? -5.465 -3.905 10.732 1.00 88.56 97 GLN A O 1
ATOM 713 N N . ALA A 1 98 ? -5.325 -2.879 8.737 1.00 88.81 98 ALA A N 1
ATOM 714 C CA . ALA A 1 98 ? -6.216 -1.779 9.096 1.00 88.81 98 ALA A CA 1
ATOM 715 C C . ALA A 1 98 ? -7.641 -2.271 9.398 1.00 88.81 98 ALA A C 1
ATOM 717 O O . ALA A 1 98 ? -8.227 -1.851 10.396 1.00 88.81 98 ALA A O 1
ATOM 718 N N . ASN A 1 99 ? -8.165 -3.198 8.590 1.00 89.81 99 ASN A N 1
ATOM 719 C CA . ASN A 1 99 ? -9.481 -3.797 8.814 1.00 89.81 99 ASN A CA 1
ATOM 720 C C . ASN A 1 99 ? -9.524 -4.577 10.132 1.00 89.81 99 ASN A C 1
ATOM 722 O O . ASN A 1 99 ? -10.411 -4.345 10.948 1.00 89.81 99 ASN A O 1
ATOM 726 N N . ALA A 1 100 ? -8.517 -5.416 10.400 1.00 89.12 100 ALA A N 1
ATOM 727 C CA . ALA A 1 100 ? -8.443 -6.164 11.653 1.00 89.12 100 ALA A CA 1
ATOM 728 C C . ALA A 1 100 ? -8.406 -5.236 12.884 1.00 89.12 100 ALA A C 1
ATOM 730 O O . ALA A 1 100 ? -9.090 -5.482 13.878 1.00 89.12 100 ALA A O 1
ATOM 731 N N . ALA A 1 101 ? -7.646 -4.138 12.814 1.00 91.06 101 ALA A N 1
ATOM 732 C CA . ALA A 1 101 ? -7.597 -3.145 13.885 1.00 91.06 101 ALA A CA 1
ATOM 733 C C . ALA A 1 101 ? -8.932 -2.401 14.062 1.00 91.06 101 ALA A C 1
ATOM 735 O O . ALA A 1 101 ? -9.321 -2.088 15.189 1.00 91.06 101 ALA A O 1
ATOM 736 N N . PHE A 1 102 ? -9.637 -2.112 12.967 1.00 95.25 102 PHE A N 1
ATOM 737 C CA . PHE A 1 102 ? -10.955 -1.485 13.013 1.00 95.25 102 PHE A CA 1
ATOM 738 C C . PHE A 1 102 ? -11.991 -2.403 13.670 1.00 95.25 102 PHE A C 1
ATOM 740 O O . PHE A 1 102 ? -12.686 -1.968 14.588 1.00 95.25 102 PHE A O 1
ATOM 747 N N . ASP A 1 103 ? -12.036 -3.676 13.278 1.00 93.19 103 ASP A N 1
ATOM 748 C CA . ASP A 1 103 ? -12.969 -4.659 13.835 1.00 93.19 103 ASP A CA 1
ATOM 749 C C . ASP A 1 103 ? -12.747 -4.866 15.338 1.00 93.19 103 ASP A C 1
ATOM 751 O O . ASP A 1 103 ? -13.701 -4.874 16.119 1.00 93.19 103 ASP A O 1
ATOM 755 N N . GLN A 1 104 ? -11.485 -4.931 15.775 1.00 91.88 104 GLN A N 1
ATOM 756 C CA . GLN A 1 104 ? -11.152 -4.999 17.200 1.00 91.88 104 GLN A CA 1
ATOM 757 C C . GLN A 1 104 ? -11.643 -3.771 17.975 1.00 91.88 104 GLN A C 1
ATOM 759 O O . GLN A 1 104 ? -12.221 -3.914 19.054 1.00 91.88 104 GLN A O 1
ATOM 764 N N . ARG A 1 105 ? -11.453 -2.559 17.435 1.00 93.62 105 ARG A N 1
ATOM 765 C CA . ARG A 1 105 ? -11.960 -1.332 18.073 1.00 93.62 105 ARG A CA 1
ATOM 766 C C . ARG A 1 105 ? -13.481 -1.303 18.112 1.00 93.62 105 ARG A C 1
ATOM 768 O O . ARG A 1 105 ? -14.046 -0.864 19.110 1.00 93.62 105 ARG A O 1
ATOM 775 N N . ARG A 1 106 ? -14.144 -1.781 17.057 1.00 94.50 106 ARG A N 1
ATOM 776 C CA . ARG A 1 106 ? -15.606 -1.845 17.000 1.00 94.50 106 ARG A CA 1
ATOM 777 C C . ARG A 1 106 ? -16.161 -2.739 18.106 1.00 94.50 106 ARG A C 1
ATOM 779 O O . ARG A 1 106 ? -17.033 -2.299 18.847 1.00 94.50 106 ARG A O 1
ATOM 786 N N . LEU A 1 107 ? -15.592 -3.933 18.278 1.00 94.88 107 LEU A N 1
ATOM 787 C CA . LEU A 1 107 ? -15.970 -4.851 19.356 1.00 94.88 107 LEU A CA 1
ATOM 788 C C . LEU A 1 107 ? -15.764 -4.232 20.744 1.00 94.88 107 LEU A C 1
ATOM 790 O O . LEU A 1 107 ? -16.632 -4.354 21.605 1.00 94.88 107 LEU A O 1
ATOM 794 N N . GLN A 1 108 ? -14.649 -3.530 20.964 1.00 95.31 108 GLN A N 1
ATOM 795 C CA . GLN A 1 108 ? -14.403 -2.840 22.235 1.00 95.31 108 GLN A CA 1
ATOM 796 C C . GLN A 1 108 ? -15.439 -1.744 22.509 1.00 95.31 108 GLN A C 1
ATOM 798 O O . GLN A 1 108 ? -15.939 -1.639 23.628 1.00 95.31 108 GLN A O 1
ATOM 803 N N . LEU A 1 109 ? -15.788 -0.946 21.498 1.00 95.88 109 LEU A N 1
ATOM 804 C CA . LEU A 1 109 ? -16.809 0.092 21.632 1.00 95.88 109 LEU A CA 1
ATOM 805 C C . LEU A 1 109 ? -18.190 -0.503 21.918 1.00 95.88 109 LEU A C 1
ATOM 807 O O . LEU A 1 109 ? -18.889 -0.008 22.799 1.00 95.88 109 LEU A O 1
ATOM 811 N N . GLU A 1 110 ? -18.567 -1.580 21.227 1.00 94.69 110 GLU A N 1
ATOM 812 C CA . GLU A 1 110 ? -19.830 -2.288 21.463 1.00 94.69 110 GLU A CA 1
ATOM 813 C C . GLU A 1 110 ? -19.909 -2.832 22.901 1.00 94.69 110 GLU A C 1
ATOM 815 O O . GLU A 1 110 ? -20.916 -2.626 23.583 1.00 94.69 110 GLU A O 1
ATOM 820 N N . GLN A 1 111 ? -18.832 -3.446 23.405 1.00 95.06 111 GLN A N 1
ATOM 821 C CA . GLN A 1 111 ? -18.757 -3.932 24.789 1.00 95.06 111 GLN A CA 1
ATOM 822 C C . GLN A 1 111 ? -18.880 -2.796 25.811 1.00 95.06 111 GLN A C 1
ATOM 824 O O . GLN A 1 111 ? -19.633 -2.914 26.780 1.00 95.06 111 GLN A O 1
ATOM 829 N N . GLN A 1 112 ? -18.190 -1.673 25.591 1.00 94.75 112 GLN A N 1
ATOM 830 C CA . GLN A 1 112 ? -18.299 -0.498 26.462 1.00 94.75 112 GLN A CA 1
ATOM 831 C C . GLN A 1 112 ? -19.718 0.075 26.468 1.00 94.75 112 GLN A C 1
ATOM 833 O O . GLN A 1 112 ? -20.231 0.446 27.524 1.00 94.75 112 GLN A O 1
ATOM 838 N N . HIS A 1 113 ? -20.374 0.114 25.308 1.00 95.00 113 HIS A N 1
ATOM 839 C CA . HIS A 1 113 ? -21.753 0.578 25.199 1.00 95.00 113 HIS A CA 1
ATOM 840 C C . HIS A 1 113 ? -22.718 -0.317 25.978 1.00 95.00 113 HIS A C 1
ATOM 842 O O . HIS A 1 113 ? -23.553 0.191 26.726 1.00 95.00 113 HIS A O 1
ATOM 848 N N . GLN A 1 114 ? -22.585 -1.639 25.856 1.00 94.69 114 GLN A N 1
ATOM 849 C CA . GLN A 1 114 ? -23.408 -2.578 26.621 1.00 94.69 114 GLN A CA 1
ATOM 850 C C . GLN A 1 114 ? -23.176 -2.440 28.127 1.00 94.69 114 GLN A C 1
ATOM 852 O O . GLN A 1 114 ? -24.142 -2.365 28.884 1.00 94.69 114 GLN A O 1
ATOM 857 N N . ALA A 1 115 ? -21.917 -2.341 28.563 1.00 94.38 115 ALA A N 1
ATOM 858 C CA . ALA A 1 115 ? -21.585 -2.140 29.971 1.00 94.38 115 ALA A CA 1
ATOM 859 C C . ALA A 1 115 ? -22.184 -0.833 30.516 1.00 94.38 115 ALA A C 1
ATOM 861 O O . ALA A 1 115 ? -22.732 -0.810 31.618 1.00 94.38 115 ALA A O 1
ATOM 862 N N . LYS A 1 116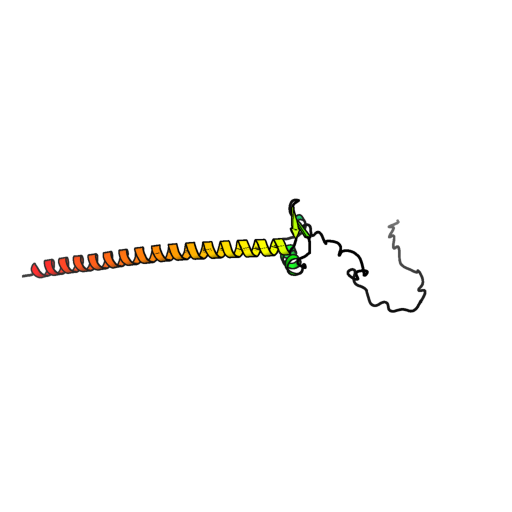 ? -22.145 0.244 29.722 1.00 95.56 116 LYS A N 1
ATOM 863 C CA . LYS A 1 116 ? -22.752 1.527 30.086 1.00 95.56 116 LYS A CA 1
ATOM 864 C C . LYS A 1 116 ? -24.271 1.418 30.227 1.00 95.56 116 LYS A C 1
ATOM 866 O O . LYS A 1 116 ? -24.805 1.838 31.245 1.00 95.56 116 LYS A O 1
ATOM 871 N N . LEU A 1 117 ? -24.952 0.789 29.267 1.00 95.31 117 LEU A N 1
ATOM 872 C CA . LEU A 1 117 ? -26.402 0.571 29.337 1.00 95.31 117 LEU A CA 1
ATOM 873 C C . LEU A 1 117 ? -26.804 -0.269 30.557 1.00 95.31 117 LEU A C 1
ATOM 875 O O . LEU A 1 117 ? -27.802 0.029 31.207 1.00 95.31 117 LEU A O 1
ATOM 879 N N . GLN A 1 118 ? -26.028 -1.300 30.900 1.00 95.00 118 GLN A N 1
ATOM 880 C CA . GLN A 1 118 ? -26.267 -2.099 32.105 1.00 95.00 118 GLN A CA 1
ATOM 881 C C . GLN A 1 118 ? -26.077 -1.275 33.384 1.00 95.00 118 GLN A C 1
ATOM 883 O O . GLN A 1 118 ? -26.908 -1.356 34.288 1.00 95.00 118 GLN A O 1
ATOM 888 N N . ALA A 1 119 ? -25.020 -0.461 33.453 1.00 94.75 119 ALA A N 1
ATOM 889 C CA . ALA A 1 119 ? -24.762 0.413 34.593 1.00 94.75 119 ALA A CA 1
ATOM 890 C C . ALA A 1 119 ? -25.858 1.477 34.764 1.00 94.75 119 ALA A C 1
ATOM 892 O O . ALA A 1 119 ? -26.314 1.712 35.883 1.00 94.75 119 ALA A O 1
ATOM 893 N N . ASP A 1 120 ? -26.309 2.085 33.666 1.00 94.50 120 ASP A N 1
ATOM 894 C CA . ASP A 1 120 ? -27.372 3.090 33.676 1.00 94.50 120 ASP A CA 1
ATOM 895 C C . ASP A 1 120 ? -28.719 2.461 34.077 1.00 94.50 120 ASP A C 1
ATOM 897 O O . ASP A 1 120 ? -29.411 3.000 34.941 1.00 94.50 120 ASP A O 1
ATOM 901 N N . ASN A 1 121 ? -29.047 1.266 33.569 1.00 93.50 121 ASN A N 1
ATOM 902 C CA . ASN A 1 121 ? -30.232 0.514 34.001 1.00 93.50 121 ASN A CA 1
ATOM 903 C C . ASN A 1 121 ? -30.178 0.144 35.490 1.00 93.50 121 ASN A C 1
ATOM 905 O O . ASN A 1 121 ? -31.173 0.285 36.199 1.00 93.50 121 ASN A O 1
ATOM 909 N N . ALA A 1 122 ? -29.026 -0.307 35.992 1.00 93.38 122 ALA A N 1
ATOM 910 C CA . ALA A 1 122 ? -28.866 -0.644 37.405 1.00 93.38 122 ALA A CA 1
ATOM 911 C C . ALA A 1 122 ? -29.058 0.583 38.311 1.00 93.38 122 ALA A C 1
ATOM 913 O O . ALA A 1 122 ? -29.718 0.482 39.348 1.00 93.38 122 ALA A O 1
ATOM 914 N N . LYS A 1 123 ? -28.536 1.749 37.903 1.00 94.06 123 LYS A N 1
ATOM 915 C CA . LYS A 1 123 ? -28.763 3.023 38.600 1.00 94.06 123 LYS A CA 1
ATOM 916 C C . LYS A 1 123 ? -30.236 3.418 38.586 1.00 94.06 123 LYS A C 1
ATOM 918 O O . LYS A 1 123 ? -30.780 3.689 39.651 1.00 94.06 123 LYS A O 1
ATOM 923 N N . ALA A 1 124 ? -30.891 3.363 37.427 1.00 91.44 124 ALA A N 1
ATOM 924 C CA . ALA A 1 124 ? -32.310 3.687 37.299 1.00 91.44 124 ALA A CA 1
ATOM 925 C C . ALA A 1 124 ? -33.193 2.783 38.179 1.00 91.44 124 ALA A C 1
ATOM 927 O O . ALA A 1 124 ? -34.085 3.269 38.868 1.00 91.44 124 ALA A O 1
ATOM 928 N N . ILE A 1 125 ? -32.909 1.476 38.236 1.00 91.56 125 ILE A N 1
ATOM 929 C CA . ILE A 1 125 ? -33.618 0.537 39.123 1.00 91.56 125 ILE A CA 1
ATOM 930 C C . ILE A 1 125 ? -33.372 0.875 40.598 1.00 91.56 125 ILE A C 1
ATOM 932 O O . ILE A 1 125 ? -34.297 0.807 41.407 1.00 91.56 125 ILE A O 1
ATOM 936 N N . ALA A 1 126 ? -32.137 1.214 40.973 1.00 90.69 126 ALA A N 1
ATOM 937 C CA . ALA A 1 126 ? -31.805 1.581 42.347 1.00 90.69 126 ALA A CA 1
ATOM 938 C C . ALA A 1 126 ? -32.485 2.891 42.779 1.00 90.69 126 ALA A C 1
ATOM 940 O O . ALA A 1 126 ? -32.927 2.995 43.921 1.00 90.69 126 ALA A O 1
ATOM 941 N N . GLU A 1 127 ? -32.594 3.867 41.878 1.00 87.88 127 GLU A N 1
ATOM 942 C CA . GLU A 1 127 ? -33.341 5.107 42.104 1.00 87.88 127 GLU A CA 1
ATOM 943 C C . GLU A 1 127 ? -34.845 4.847 42.202 1.00 87.88 127 GLU A C 1
ATOM 945 O O . GLU A 1 127 ? -35.480 5.323 43.139 1.00 87.88 127 GLU A O 1
ATOM 950 N N . PHE A 1 128 ? -35.402 4.015 41.319 1.00 87.50 128 PHE A N 1
ATOM 951 C CA . PHE A 1 128 ? -36.816 3.645 41.370 1.00 87.50 128 PHE A CA 1
ATOM 952 C C . PHE A 1 128 ? -37.180 2.933 42.680 1.00 87.50 128 PHE A C 1
ATOM 954 O O . PHE A 1 128 ? -38.180 3.262 43.304 1.00 87.50 128 PHE A O 1
ATOM 961 N N . LYS A 1 129 ? -36.332 2.015 43.162 1.00 84.44 129 LYS A N 1
ATOM 962 C CA . LYS A 1 129 ? -36.524 1.324 44.452 1.00 84.44 129 LYS A CA 1
ATOM 963 C C . LYS A 1 129 ? -36.415 2.236 45.682 1.00 84.44 129 LYS A C 1
ATOM 965 O O . LYS A 1 129 ? -36.751 1.793 46.775 1.00 84.44 129 LYS A O 1
ATOM 970 N N . ARG A 1 130 ? -35.890 3.457 45.538 1.00 80.19 130 ARG A N 1
ATOM 971 C CA . ARG A 1 130 ? -35.783 4.449 46.623 1.00 80.19 130 ARG A CA 1
ATOM 972 C C . ARG A 1 130 ? -36.985 5.387 46.701 1.00 80.19 130 ARG A C 1
ATOM 974 O O . ARG A 1 130 ? -37.091 6.114 47.686 1.00 80.19 130 ARG A O 1
ATOM 981 N N . LEU A 1 131 ? -37.847 5.399 45.688 1.00 66.56 131 LEU A N 1
ATOM 982 C CA . LEU A 1 131 ? -39.093 6.155 45.722 1.00 66.56 131 LEU A CA 1
ATOM 983 C C . LEU A 1 131 ? -40.139 5.341 46.516 1.00 66.56 131 LEU A C 1
ATOM 985 O O . LEU A 1 131 ? -40.293 4.153 46.224 1.00 66.56 131 LEU A O 1
ATOM 989 N N . PRO A 1 132 ? -40.772 5.929 47.551 1.00 57.88 132 PRO A N 1
ATOM 990 C CA . PRO A 1 132 ? -41.758 5.260 48.403 1.00 57.88 132 PRO A CA 1
ATOM 991 C C . PRO A 1 132 ? -43.076 4.955 47.683 1.00 57.88 132 PRO A C 1
ATOM 993 O O . PRO A 1 132 ? -43.450 5.724 46.768 1.00 57.88 132 PRO A O 1
#

Foldseek 3Di:
DDDDDPDPDDDDDDDDDDDDDPDDDDPPPDDPDDDDPQPAAEPVVDDPVRCVVVLVVDDQQHWYDYPNDIDGSVVVVVVVVVVVVVVVVVVVVVVVVVVVVVVVVVVVVVVVVVVVVVVVVVVVVVVVVPPD

Secondary structure (DSSP, 8-state):
-------------------S------TT-PPSSS------EEGGGS-HHHHHHHHTTS-TT-EEEETTEEEEHHHHHHHHHHHHHHHHHHHHHHHHHHHHHHHHHHHHHHHHHHHHHHHHHHHHHHHHTT--

Sequence (132 aa):
MIAKIKIAGLTTVAFVLGLGANAANPPWAVAEGGVAAAQVLKADQLTKRQLSQQLKRLPDNAVIESKGQRMTMAEIRALAAQKGQQHQAKAQAALSQANAAFDQRRLQLEQQHQAKLQADNAKAIAEFKRLP